Protein AF-A0A7S0FUR5-F1 (afdb_monomer_lite)

pLDDT: mean 82.06, std 17.01, range [34.72, 96.75]

Radius of gyration: 17.67 Å; chains: 1; bounding box: 58×37×37 Å

Structure (mmCIF, N/CA/C/O backbone):
data_AF-A0A7S0FUR5-F1
#
_entry.id   AF-A0A7S0FUR5-F1
#
loop_
_atom_site.group_PDB
_atom_site.id
_atom_site.type_symbol
_atom_site.label_atom_id
_atom_site.label_alt_id
_atom_site.label_comp_id
_atom_site.label_asym_id
_atom_site.label_entity_id
_atom_site.label_seq_id
_atom_site.pdbx_PDB_ins_code
_atom_site.Cartn_x
_atom_site.Cartn_y
_atom_site.Cartn_z
_atom_site.occupancy
_atom_site.B_iso_or_equiv
_atom_site.auth_seq_id
_atom_site.auth_comp_id
_atom_site.auth_asym_id
_atom_site.auth_atom_id
_atom_site.pdbx_PDB_model_num
ATOM 1 N N . GLY A 1 1 ? -6.779 6.225 8.186 1.00 68.94 1 GLY A N 1
ATOM 2 C CA . GLY A 1 1 ? -5.962 7.159 7.395 1.00 68.94 1 GLY A CA 1
ATOM 3 C C . GLY A 1 1 ? -5.209 6.415 6.316 1.00 68.94 1 GLY A C 1
ATOM 4 O O . GLY A 1 1 ? -3.989 6.519 6.265 1.00 68.94 1 GLY A O 1
ATOM 5 N N . THR A 1 2 ? -5.923 5.666 5.474 1.00 86.00 2 THR A N 1
ATOM 6 C CA . THR A 1 2 ? -5.307 4.903 4.384 1.00 86.00 2 THR A CA 1
ATOM 7 C C . THR A 1 2 ? -4.823 5.856 3.308 1.00 86.00 2 THR A C 1
ATOM 9 O O . THR A 1 2 ? -5.542 6.772 2.912 1.00 86.00 2 THR A O 1
ATOM 12 N N . GLN A 1 3 ? -3.601 5.656 2.824 1.00 89.81 3 GLN A N 1
ATOM 13 C CA . GLN A 1 3 ? -2.990 6.563 1.856 1.00 89.81 3 GLN A CA 1
ATOM 14 C C . GLN A 1 3 ? -3.396 6.215 0.411 1.00 89.81 3 GLN A C 1
ATOM 16 O O . GLN A 1 3 ? -2.542 5.964 -0.436 1.00 89.81 3 GLN A O 1
ATOM 21 N N . MET A 1 4 ? -4.701 6.177 0.116 1.00 91.62 4 MET A N 1
ATOM 22 C CA . MET A 1 4 ? -5.239 5.645 -1.150 1.00 91.62 4 MET A CA 1
ATOM 23 C C . MET A 1 4 ? -4.602 6.269 -2.397 1.00 91.62 4 MET A C 1
ATOM 25 O O . MET A 1 4 ? -4.225 5.545 -3.312 1.00 91.62 4 MET A O 1
ATOM 29 N N . GLY A 1 5 ? -4.400 7.592 -2.414 1.00 92.06 5 GLY A N 1
ATOM 30 C CA . GLY A 1 5 ? -3.750 8.271 -3.541 1.00 92.06 5 GLY A CA 1
ATOM 31 C C . GLY A 1 5 ? -2.324 7.775 -3.804 1.00 92.06 5 GLY A C 1
ATOM 32 O O . GLY A 1 5 ? -1.949 7.550 -4.952 1.00 92.06 5 GLY A O 1
ATOM 33 N N . ASN A 1 6 ? -1.547 7.521 -2.748 1.00 92.88 6 ASN A N 1
ATOM 34 C CA . ASN A 1 6 ? -0.211 6.946 -2.890 1.00 92.88 6 ASN A CA 1
ATOM 35 C C . ASN A 1 6 ? -0.276 5.492 -3.352 1.00 92.88 6 ASN A C 1
ATOM 37 O O . ASN A 1 6 ? 0.503 5.094 -4.204 1.00 92.88 6 ASN A O 1
ATOM 41 N N . ILE A 1 7 ? -1.231 4.708 -2.853 1.00 95.75 7 ILE A N 1
ATOM 42 C CA . ILE A 1 7 ? -1.419 3.320 -3.289 1.00 95.75 7 ILE A CA 1
ATOM 43 C C . ILE A 1 7 ? -1.756 3.266 -4.790 1.00 95.75 7 ILE A C 1
ATOM 45 O O . ILE A 1 7 ? -1.156 2.490 -5.528 1.00 95.75 7 ILE A O 1
ATOM 49 N N . VAL A 1 8 ? -2.636 4.141 -5.280 1.00 95.88 8 VAL A N 1
ATOM 50 C CA . VAL A 1 8 ? -2.923 4.261 -6.721 1.00 95.88 8 VAL A CA 1
ATOM 51 C C . VAL A 1 8 ? -1.669 4.663 -7.506 1.00 95.88 8 VAL A C 1
ATOM 53 O O . VAL A 1 8 ? -1.381 4.079 -8.551 1.00 95.88 8 VAL A O 1
ATOM 56 N N . TRP A 1 9 ? -0.875 5.604 -6.991 1.00 95.62 9 TRP A N 1
ATOM 57 C CA . TRP A 1 9 ? 0.399 5.982 -7.607 1.00 95.62 9 TRP A CA 1
ATOM 58 C C . TRP A 1 9 ? 1.390 4.811 -7.680 1.00 95.62 9 TRP A C 1
ATOM 60 O O . TRP A 1 9 ? 1.974 4.583 -8.738 1.00 95.62 9 TRP A O 1
ATOM 70 N N . LEU A 1 10 ? 1.519 4.009 -6.619 1.00 95.69 10 LEU A N 1
ATOM 71 C CA . LEU A 1 10 ? 2.349 2.800 -6.619 1.00 95.69 10 LEU A CA 1
ATOM 72 C C . LEU A 1 10 ? 1.876 1.779 -7.663 1.00 95.69 10 LEU A C 1
ATOM 74 O O . LEU A 1 10 ? 2.704 1.215 -8.374 1.00 95.69 10 LEU A O 1
ATOM 78 N N . SER A 1 11 ? 0.560 1.581 -7.818 1.00 96.75 11 SER A N 1
ATOM 79 C CA . SER A 1 11 ? 0.006 0.733 -8.889 1.00 96.75 11 SER A CA 1
ATOM 80 C C . SER A 1 11 ? 0.475 1.205 -10.268 1.00 96.75 11 SER A C 1
ATOM 82 O O . SER A 1 11 ? 0.889 0.390 -11.093 1.00 96.75 11 SER A O 1
ATOM 84 N N . ASN A 1 12 ? 0.439 2.516 -10.515 1.00 95.50 12 ASN A N 1
ATOM 85 C CA . ASN A 1 12 ? 0.872 3.092 -11.787 1.00 95.50 12 ASN A CA 1
ATOM 86 C C . ASN A 1 12 ? 2.383 2.944 -11.999 1.00 95.50 12 ASN A C 1
ATOM 88 O O . ASN A 1 12 ? 2.804 2.620 -13.103 1.00 95.50 12 ASN A O 1
ATOM 92 N N . LEU A 1 13 ? 3.199 3.117 -10.955 1.00 93.56 13 LEU A N 1
ATOM 93 C CA . LEU A 1 13 ? 4.646 2.908 -11.051 1.00 93.56 13 LEU A CA 1
ATOM 94 C C . LEU A 1 13 ? 5.009 1.475 -11.448 1.00 93.56 13 LEU A C 1
ATOM 96 O O . LEU A 1 13 ? 5.878 1.266 -12.292 1.00 93.56 13 LEU A O 1
ATOM 100 N N .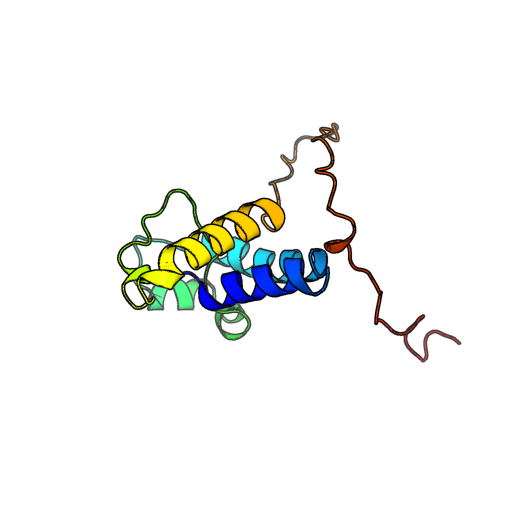 ILE A 1 14 ? 4.326 0.492 -10.862 1.00 93.50 14 ILE A N 1
ATOM 101 C CA . ILE A 1 14 ? 4.542 -0.920 -11.186 1.00 93.50 14 ILE A CA 1
ATOM 102 C C . ILE A 1 14 ? 4.154 -1.187 -12.640 1.00 93.50 14 ILE A C 1
ATOM 104 O O . ILE A 1 14 ? 4.957 -1.712 -13.404 1.00 93.50 14 ILE A O 1
ATOM 108 N N . LYS A 1 15 ? 2.929 -0.806 -13.022 1.00 91.25 15 LYS A N 1
ATOM 109 C CA . LYS A 1 15 ? 2.357 -1.149 -14.329 1.00 91.25 15 LYS A CA 1
ATOM 110 C C . LYS A 1 15 ? 3.012 -0.404 -15.491 1.00 91.25 15 LYS A C 1
ATOM 112 O O . LYS A 1 15 ? 3.117 -0.978 -16.567 1.00 91.25 15 LYS A O 1
ATOM 117 N N . SER A 1 16 ? 3.420 0.848 -15.289 1.00 90.88 16 SER A N 1
ATOM 118 C CA . SER A 1 16 ? 3.940 1.695 -16.369 1.00 90.88 16 SER A CA 1
ATOM 119 C C . SER A 1 16 ? 5.463 1.706 -16.469 1.00 90.88 16 SER A C 1
ATOM 121 O O . SER A 1 16 ? 5.981 1.979 -17.548 1.00 90.88 16 SER A O 1
ATOM 123 N N . PHE A 1 17 ? 6.185 1.460 -15.369 1.00 88.88 17 PHE A N 1
ATOM 124 C CA . PHE A 1 17 ? 7.641 1.663 -15.312 1.00 88.88 17 PHE A CA 1
ATOM 125 C C . PHE A 1 17 ? 8.428 0.478 -14.747 1.00 88.88 17 PHE A C 1
ATOM 127 O O . PHE A 1 17 ? 9.642 0.582 -14.587 1.00 88.88 17 PHE A O 1
ATOM 134 N N . GLY A 1 18 ? 7.771 -0.627 -14.403 1.00 89.06 18 GLY A N 1
ATOM 135 C CA . GLY A 1 18 ? 8.469 -1.796 -13.879 1.00 89.06 18 GLY A CA 1
ATOM 136 C C . GLY A 1 18 ? 9.103 -1.599 -12.506 1.00 89.06 18 GLY A C 1
ATOM 137 O O . GLY A 1 18 ? 10.139 -2.173 -12.200 1.00 89.06 18 GLY A O 1
ATOM 138 N N . MET A 1 19 ? 8.513 -0.751 -11.662 1.00 90.25 19 MET A N 1
ATOM 139 C CA . MET A 1 19 ? 9.120 -0.341 -10.390 1.00 90.25 19 MET A CA 1
ATOM 140 C C . MET A 1 19 ? 8.584 -1.126 -9.182 1.00 90.25 19 MET A C 1
ATOM 142 O O . MET A 1 19 ? 8.256 -0.533 -8.149 1.00 90.25 19 MET A O 1
ATOM 146 N N . LEU A 1 20 ? 8.464 -2.455 -9.288 1.00 91.06 20 LEU A N 1
ATOM 147 C CA . LEU A 1 20 ? 7.894 -3.273 -8.209 1.00 91.06 20 LEU A CA 1
ATOM 148 C C . LEU A 1 20 ? 8.701 -3.219 -6.908 1.00 91.06 20 LEU A C 1
ATOM 150 O O . LEU A 1 20 ? 8.108 -3.094 -5.837 1.00 91.06 20 LEU A O 1
ATOM 154 N N . ASP A 1 21 ? 10.029 -3.262 -6.979 1.00 89.19 21 ASP A N 1
ATOM 155 C CA . ASP A 1 21 ? 10.867 -3.254 -5.773 1.00 89.19 21 ASP A CA 1
ATOM 156 C C . ASP A 1 21 ? 10.797 -1.906 -5.050 1.00 89.19 21 ASP A C 1
ATOM 158 O O . ASP A 1 21 ? 10.588 -1.849 -3.838 1.00 89.19 21 ASP A O 1
ATOM 162 N N . PHE A 1 22 ? 10.818 -0.807 -5.809 1.00 89.62 22 PHE A N 1
ATOM 163 C CA . PHE A 1 22 ? 10.568 0.523 -5.259 1.00 89.62 22 PHE A CA 1
ATOM 164 C C . PHE A 1 22 ? 9.189 0.605 -4.590 1.00 89.62 22 PHE A C 1
ATOM 166 O O . PHE A 1 22 ? 9.057 1.144 -3.489 1.00 89.62 22 PHE A O 1
ATOM 173 N N . ALA A 1 23 ? 8.149 0.067 -5.233 1.00 92.81 23 ALA A N 1
ATOM 174 C CA . ALA A 1 23 ? 6.803 0.088 -4.676 1.00 92.81 23 ALA A CA 1
ATOM 175 C C . ALA A 1 23 ? 6.692 -0.740 -3.386 1.00 92.81 23 ALA A C 1
ATOM 177 O O . ALA A 1 23 ? 6.054 -0.287 -2.434 1.00 92.81 23 ALA A O 1
ATOM 178 N N . ARG A 1 24 ? 7.365 -1.896 -3.312 1.00 92.31 24 ARG A N 1
ATOM 179 C CA . ARG A 1 24 ? 7.480 -2.718 -2.096 1.00 92.31 24 ARG A CA 1
ATOM 180 C C . ARG A 1 24 ? 8.109 -1.946 -0.944 1.00 92.31 24 ARG A C 1
ATOM 182 O O . ARG A 1 24 ? 7.544 -1.938 0.149 1.00 92.31 24 ARG A O 1
ATOM 189 N N . ASP A 1 25 ? 9.218 -1.255 -1.190 1.00 89.94 25 ASP A N 1
ATOM 190 C CA . ASP A 1 25 ? 9.902 -0.469 -0.160 1.00 89.94 25 ASP A CA 1
ATOM 191 C C . ASP A 1 25 ? 9.010 0.647 0.390 1.00 89.94 25 ASP A C 1
ATOM 193 O O . ASP A 1 25 ? 8.897 0.826 1.606 1.00 89.94 25 ASP A O 1
ATOM 197 N N . ARG A 1 26 ? 8.306 1.366 -0.492 1.00 90.62 26 ARG A N 1
ATOM 198 C CA . ARG A 1 26 ? 7.376 2.430 -0.083 1.00 90.62 26 ARG A CA 1
ATOM 199 C C . ARG A 1 26 ? 6.160 1.889 0.658 1.00 90.62 26 ARG A C 1
ATOM 201 O O . ARG A 1 26 ? 5.740 2.478 1.654 1.00 90.62 26 ARG A O 1
ATOM 208 N N . TYR A 1 27 ? 5.602 0.773 0.199 1.00 94.06 27 TYR A N 1
ATOM 209 C CA . TYR A 1 27 ? 4.442 0.153 0.830 1.00 94.06 27 TYR A CA 1
ATOM 210 C C . TYR A 1 27 ? 4.784 -0.456 2.198 1.00 94.06 27 TYR A C 1
ATOM 212 O O . TYR A 1 27 ? 3.953 -0.416 3.102 1.00 94.06 27 TYR A O 1
ATOM 220 N N . ALA A 1 28 ? 6.016 -0.936 2.405 1.00 92.00 28 ALA A N 1
ATOM 221 C CA . ALA A 1 28 ? 6.453 -1.504 3.681 1.00 92.00 28 ALA A CA 1
ATOM 222 C C . ALA A 1 28 ? 6.330 -0.514 4.853 1.00 92.00 28 ALA A C 1
ATOM 224 O O . ALA A 1 28 ? 5.919 -0.910 5.946 1.00 92.00 28 ALA A O 1
ATOM 225 N N . THR A 1 29 ? 6.618 0.776 4.638 1.00 89.94 29 THR A N 1
ATOM 226 C CA . THR A 1 29 ? 6.386 1.813 5.659 1.00 89.94 29 THR A CA 1
ATOM 227 C C . THR A 1 29 ? 4.905 1.925 6.019 1.00 89.94 29 THR A C 1
ATOM 229 O O . THR A 1 29 ? 4.561 2.019 7.196 1.00 89.94 29 THR A O 1
ATOM 232 N N . LEU A 1 30 ? 4.016 1.851 5.025 1.00 93.00 30 LEU A N 1
ATOM 233 C CA . LEU A 1 30 ? 2.569 1.915 5.237 1.00 93.00 30 LEU A CA 1
ATOM 234 C C . LEU A 1 30 ? 2.041 0.690 5.986 1.00 93.00 30 LEU A C 1
ATOM 236 O O . LEU A 1 30 ? 1.164 0.834 6.839 1.00 93.00 30 LEU A O 1
ATOM 240 N N . THR A 1 31 ? 2.584 -0.497 5.706 1.00 93.00 31 THR A N 1
ATOM 241 C CA . THR A 1 31 ? 2.282 -1.722 6.460 1.00 93.00 31 THR A CA 1
ATOM 242 C C . THR A 1 31 ? 2.726 -1.580 7.913 1.00 93.00 31 THR A C 1
ATOM 244 O O . THR A 1 31 ? 1.955 -1.875 8.822 1.00 93.00 31 THR A O 1
ATOM 247 N N . GLY A 1 32 ? 3.932 -1.054 8.149 1.00 90.69 32 GLY A N 1
ATOM 248 C CA . GLY A 1 32 ? 4.429 -0.785 9.499 1.00 90.69 32 GLY A CA 1
ATOM 249 C C . GLY A 1 32 ? 3.574 0.228 10.267 1.00 90.69 32 GLY A C 1
ATOM 250 O O . GLY A 1 32 ? 3.365 0.067 11.468 1.00 90.69 32 GLY A O 1
ATOM 251 N N . ASN A 1 33 ? 3.043 1.244 9.582 1.00 92.25 33 ASN A N 1
ATOM 252 C CA . ASN A 1 33 ? 2.104 2.198 10.172 1.00 92.25 33 ASN A CA 1
ATOM 253 C C . ASN A 1 33 ? 0.750 1.548 10.481 1.00 92.25 33 ASN A C 1
ATOM 255 O O . ASN A 1 33 ? 0.199 1.799 11.547 1.00 92.25 33 ASN A O 1
ATOM 259 N N . LEU A 1 34 ? 0.225 0.711 9.577 1.00 92.25 34 LEU A N 1
ATOM 260 C CA . LEU A 1 34 ? -1.038 -0.007 9.777 1.00 92.25 34 LEU A CA 1
ATOM 261 C C . LEU A 1 34 ? -0.963 -0.952 10.983 1.00 92.25 34 LEU A C 1
ATOM 263 O O . LEU A 1 34 ? -1.875 -0.950 11.798 1.00 92.25 34 LEU A O 1
ATOM 267 N N . ALA A 1 35 ? 0.140 -1.687 11.145 1.00 91.44 35 ALA A N 1
ATOM 268 C CA . ALA A 1 35 ? 0.345 -2.593 12.280 1.00 91.44 35 ALA A CA 1
ATOM 269 C C . ALA A 1 35 ? 0.351 -1.878 13.646 1.00 91.44 35 ALA A C 1
ATOM 271 O O . ALA A 1 35 ? 0.080 -2.491 14.673 1.00 91.44 35 ALA A O 1
ATOM 272 N N . LYS A 1 36 ? 0.668 -0.578 13.664 1.00 91.19 36 LYS A N 1
ATOM 273 C CA . LYS A 1 36 ? 0.649 0.272 14.865 1.00 91.19 36 LYS A CA 1
ATOM 274 C C . LYS A 1 36 ? -0.645 1.071 15.006 1.00 91.19 36 LYS A C 1
ATOM 276 O O . LYS A 1 36 ? -0.813 1.771 16.001 1.00 91.19 36 LYS A O 1
ATOM 281 N N . TRP A 1 37 ? -1.514 1.029 13.998 1.00 91.38 37 TRP A N 1
ATOM 282 C CA . TRP A 1 37 ? -2.728 1.824 13.962 1.00 91.38 37 TRP A CA 1
ATOM 283 C C . TRP A 1 37 ? -3.797 1.182 14.842 1.00 91.38 37 TRP A C 1
ATOM 285 O O . TRP A 1 37 ? -4.213 0.050 14.615 1.00 91.38 37 TRP A O 1
ATOM 295 N N . ASP A 1 38 ? -4.269 1.932 15.829 1.00 91.12 38 ASP A N 1
ATOM 296 C CA . ASP A 1 38 ? -5.294 1.505 16.770 1.00 91.12 38 ASP A CA 1
ATOM 297 C C . ASP A 1 38 ? -6.620 2.196 16.442 1.00 91.12 38 ASP A C 1
ATOM 299 O O . ASP A 1 38 ? -6.777 3.410 16.596 1.00 91.12 38 ASP A O 1
ATOM 303 N N . TYR A 1 39 ? -7.595 1.413 15.988 1.00 87.50 39 TYR A N 1
ATOM 304 C CA . TYR A 1 39 ? -8.913 1.912 15.596 1.00 87.50 39 TYR A CA 1
ATOM 305 C C . TYR A 1 39 ? -9.783 2.377 16.771 1.00 87.50 39 TYR A C 1
ATOM 307 O O . TYR A 1 39 ? -10.804 3.019 16.539 1.00 87.50 39 TYR A O 1
ATOM 315 N N . THR A 1 40 ? -9.387 2.097 18.015 1.00 91.94 40 THR A N 1
ATOM 316 C CA . THR A 1 40 ? -10.070 2.617 19.209 1.00 91.94 40 THR A CA 1
ATOM 317 C C . THR A 1 40 ? -9.620 4.031 19.580 1.00 91.94 40 THR A C 1
ATOM 319 O O . THR A 1 40 ? -10.304 4.716 20.339 1.00 91.94 40 THR A O 1
ATOM 322 N N . LYS A 1 41 ? -8.495 4.497 19.021 1.00 92.69 41 LYS A N 1
ATOM 323 C CA . LYS A 1 41 ? -7.940 5.834 19.255 1.00 92.69 41 LYS A CA 1
ATOM 324 C C . LYS A 1 41 ? -8.355 6.818 18.173 1.00 92.69 41 LYS A C 1
ATOM 326 O O . LYS A 1 41 ? -8.578 6.465 17.012 1.00 92.69 41 LYS A O 1
ATOM 331 N N . SER A 1 42 ? -8.359 8.099 18.523 1.00 92.31 42 SER A N 1
ATOM 332 C CA . SER A 1 42 ? -8.514 9.166 17.541 1.00 92.31 42 SER A CA 1
ATOM 333 C C . SER A 1 42 ? -7.352 9.183 16.540 1.00 92.31 42 SER A C 1
ATOM 335 O O . SER A 1 42 ? -6.257 8.651 16.759 1.00 92.31 42 SER A O 1
ATOM 337 N N . LYS A 1 43 ? -7.570 9.859 15.409 1.00 89.19 43 LYS A N 1
ATOM 338 C CA . LYS A 1 43 ? -6.537 10.056 14.385 1.00 89.19 43 LYS A CA 1
ATOM 339 C C . LYS A 1 43 ? -5.281 10.726 14.954 1.00 89.19 43 LYS A C 1
ATOM 341 O O . LYS A 1 43 ? -4.179 10.306 14.620 1.00 89.19 43 LYS A O 1
ATOM 346 N N . TYR A 1 44 ? -5.432 11.760 15.781 1.00 91.62 44 TYR A N 1
ATOM 347 C CA . TYR A 1 44 ? -4.295 12.519 16.311 1.00 91.62 44 TYR A CA 1
ATOM 348 C C . TYR A 1 44 ? -3.490 11.716 17.334 1.00 91.62 44 TYR A C 1
ATOM 350 O O . TYR A 1 44 ? -2.264 11.775 17.311 1.00 91.62 44 TYR A O 1
ATOM 358 N N . GLU A 1 45 ? -4.156 10.913 18.165 1.00 94.62 45 GLU A N 1
ATOM 359 C CA . GLU A 1 45 ? -3.487 9.996 19.095 1.00 94.62 45 GLU A CA 1
ATOM 360 C C . GLU A 1 45 ? -2.683 8.928 18.350 1.00 94.62 45 GLU A C 1
ATOM 362 O O . GLU A 1 45 ? -1.527 8.676 18.691 1.00 94.62 45 GLU A O 1
ATOM 367 N N . ASN A 1 46 ? -3.250 8.354 17.284 1.00 93.25 46 ASN A N 1
ATOM 368 C CA . ASN A 1 46 ? -2.524 7.421 16.423 1.00 93.25 46 ASN A CA 1
ATOM 369 C C . ASN A 1 46 ? -1.277 8.070 15.810 1.00 93.25 46 ASN A C 1
ATOM 371 O O . ASN A 1 46 ? -0.180 7.524 15.917 1.00 93.25 46 ASN A O 1
ATOM 375 N N . ILE A 1 47 ? -1.419 9.263 15.229 1.00 92.44 47 ILE A N 1
ATOM 376 C CA . ILE A 1 47 ? -0.299 10.011 14.641 1.00 92.44 47 ILE A CA 1
ATOM 377 C C . ILE A 1 47 ? 0.799 10.270 15.679 1.00 92.44 47 ILE A C 1
ATOM 379 O O . ILE A 1 47 ? 1.972 10.016 15.408 1.00 92.44 47 ILE A O 1
ATOM 383 N N . ALA A 1 48 ? 0.420 10.724 16.876 1.00 92.00 48 ALA A N 1
ATOM 384 C CA . ALA A 1 48 ? 1.358 10.964 17.965 1.00 92.00 48 ALA A CA 1
ATOM 385 C C . ALA A 1 48 ? 2.084 9.677 18.397 1.00 92.00 48 ALA A C 1
ATOM 387 O O . ALA A 1 48 ? 3.291 9.710 18.625 1.00 92.00 48 ALA A O 1
ATOM 388 N N . SER A 1 49 ? 1.382 8.538 18.451 1.00 90.44 49 SER A N 1
ATOM 389 C CA . SER A 1 49 ? 1.966 7.245 18.841 1.00 90.44 49 SER A CA 1
ATOM 390 C C . SER A 1 49 ? 2.915 6.638 17.801 1.00 90.44 49 SER A C 1
ATOM 392 O O . SER A 1 49 ? 3.901 6.003 18.171 1.00 90.44 49 SER A O 1
ATOM 394 N N . ILE A 1 50 ? 2.662 6.851 16.505 1.00 89.19 50 ILE A N 1
ATOM 395 C CA . ILE A 1 50 ? 3.574 6.422 15.431 1.00 89.19 50 ILE A CA 1
ATOM 396 C C . ILE A 1 50 ? 4.849 7.281 15.440 1.00 89.19 50 ILE A C 1
ATOM 398 O O . ILE A 1 50 ? 5.929 6.809 15.070 1.00 89.19 50 ILE A O 1
ATOM 402 N N . GLY A 1 51 ? 4.741 8.519 15.924 1.00 86.25 51 GLY A N 1
ATOM 403 C CA . GLY A 1 51 ? 5.870 9.401 16.179 1.00 86.25 51 GLY A CA 1
ATOM 404 C C . GLY A 1 51 ? 6.404 10.079 14.910 1.00 86.25 51 GLY A C 1
ATOM 405 O O . GLY A 1 51 ? 5.685 10.211 13.915 1.00 86.25 51 GLY A O 1
ATOM 406 N N . PRO A 1 52 ? 7.672 10.535 14.911 1.00 83.81 52 PRO A N 1
ATOM 407 C CA . PRO A 1 52 ? 8.212 11.405 13.860 1.00 83.81 52 PRO A CA 1
ATOM 408 C C . PRO A 1 52 ? 8.213 10.764 12.464 1.00 83.81 52 PRO A C 1
ATOM 410 O O . PRO A 1 52 ? 8.162 11.476 11.463 1.00 83.81 52 PRO A O 1
ATOM 413 N N . GLY A 1 53 ? 8.196 9.428 12.381 1.00 76.81 53 GLY A N 1
ATOM 414 C CA . GLY A 1 53 ? 8.096 8.698 11.114 1.00 76.81 53 GLY A CA 1
ATOM 415 C C . GLY A 1 53 ? 6.814 8.996 10.327 1.00 76.81 53 GLY A C 1
ATOM 416 O O . GLY A 1 53 ? 6.832 8.943 9.097 1.00 76.81 53 GLY A O 1
ATOM 417 N N . TRP A 1 54 ? 5.730 9.395 11.005 1.00 86.06 54 TRP A N 1
ATOM 418 C CA . TRP A 1 54 ? 4.488 9.792 10.337 1.00 86.06 54 TRP A CA 1
ATOM 419 C C . TRP A 1 54 ? 4.664 11.039 9.461 1.00 86.06 54 TRP A C 1
ATOM 421 O O . TRP A 1 54 ? 4.040 11.140 8.409 1.00 86.06 54 TRP A O 1
ATOM 431 N N . GLY A 1 55 ? 5.524 11.982 9.865 1.00 84.56 55 GLY A N 1
ATOM 432 C CA . GLY A 1 55 ? 5.783 13.205 9.099 1.00 84.56 55 GLY A CA 1
ATOM 433 C C . GLY A 1 55 ? 6.523 12.954 7.782 1.00 84.56 55 GLY A C 1
ATOM 434 O O . GLY A 1 55 ? 6.360 13.719 6.837 1.00 84.56 55 GLY A O 1
ATOM 435 N N . TRP A 1 56 ? 7.304 11.873 7.706 1.00 80.81 56 TRP A N 1
ATOM 436 C CA . TRP A 1 56 ? 8.059 11.501 6.508 1.00 80.81 56 TRP A CA 1
ATOM 437 C C . TRP A 1 56 ? 7.218 10.708 5.502 1.00 80.81 56 TRP A C 1
ATOM 439 O O . TRP A 1 56 ? 7.270 10.968 4.304 1.00 80.81 56 TRP A O 1
ATOM 449 N N . MET A 1 57 ? 6.425 9.749 5.986 1.00 85.12 57 MET A N 1
ATOM 450 C CA . MET A 1 57 ? 5.561 8.898 5.162 1.00 85.12 57 MET A CA 1
ATOM 451 C C . MET A 1 57 ? 4.198 8.726 5.849 1.00 85.12 57 MET A C 1
ATOM 453 O O . MET A 1 57 ? 3.975 7.728 6.544 1.00 85.12 57 MET A O 1
ATOM 457 N N . PRO A 1 58 ? 3.284 9.700 5.689 1.00 89.25 58 PRO A N 1
ATOM 458 C CA . PRO A 1 58 ? 1.991 9.668 6.353 1.00 89.25 58 PRO A CA 1
ATOM 459 C C . PRO A 1 58 ? 1.048 8.654 5.705 1.00 89.25 58 PRO A C 1
ATOM 461 O O . PRO A 1 58 ? 0.923 8.578 4.481 1.00 89.25 58 PRO A O 1
ATOM 464 N N . GLY A 1 59 ? 0.296 7.952 6.548 1.00 91.25 59 GLY A N 1
ATOM 465 C CA . GLY A 1 59 ? -0.785 7.063 6.138 1.00 91.25 59 GLY A CA 1
ATOM 466 C C . GLY A 1 59 ? -0.519 5.587 6.417 1.00 91.25 59 GLY A C 1
ATOM 467 O O . GLY A 1 59 ? 0.573 5.183 6.813 1.00 91.25 59 GLY A O 1
ATOM 468 N N . THR A 1 60 ? -1.562 4.785 6.235 1.00 93.88 60 THR A N 1
ATOM 469 C CA . THR A 1 60 ? -1.557 3.335 6.466 1.00 93.88 60 THR A CA 1
ATOM 470 C C . THR A 1 60 ? -1.747 2.566 5.161 1.00 93.88 60 THR A C 1
ATOM 472 O O . THR A 1 60 ? -2.270 3.107 4.179 1.00 93.88 60 THR A O 1
ATOM 475 N N . ALA A 1 61 ? -1.329 1.299 5.163 1.00 94.56 61 ALA A N 1
ATOM 476 C CA . ALA A 1 61 ? -1.573 0.358 4.074 1.00 94.56 61 ALA A CA 1
ATOM 477 C C . ALA A 1 61 ? -3.076 0.070 3.894 1.00 94.56 61 ALA A C 1
ATOM 479 O O . ALA A 1 61 ? -3.903 0.432 4.737 1.00 94.56 61 ALA A O 1
ATOM 480 N N . PHE A 1 62 ? -3.416 -0.572 2.774 1.00 94.75 62 PHE A N 1
ATOM 481 C CA . PHE A 1 62 ? -4.748 -1.129 2.546 1.00 94.75 62 PHE A CA 1
ATOM 482 C C . PHE A 1 62 ? -4.937 -2.392 3.393 1.00 94.75 62 PHE A C 1
ATOM 484 O O . PHE A 1 62 ? -4.046 -3.244 3.424 1.00 94.75 62 PHE A O 1
ATOM 491 N N . ASP A 1 63 ? -6.096 -2.498 4.035 1.00 92.50 63 ASP A 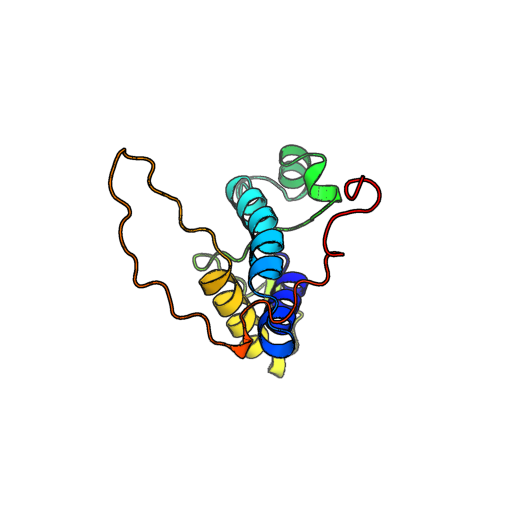N 1
ATOM 492 C CA . ASP A 1 63 ? -6.536 -3.635 4.836 1.00 92.50 63 ASP A CA 1
ATOM 493 C C . ASP A 1 63 ? -7.794 -4.245 4.194 1.00 92.50 63 ASP A C 1
ATOM 495 O O . ASP A 1 63 ? -8.851 -3.613 4.226 1.00 92.50 63 ASP A O 1
ATOM 499 N N . PRO A 1 64 ? -7.720 -5.452 3.607 1.00 91.88 64 PRO A N 1
ATOM 500 C CA . PRO A 1 64 ? -8.859 -6.062 2.928 1.00 91.88 64 PRO A CA 1
ATOM 501 C C . PRO A 1 64 ? -10.037 -6.385 3.860 1.00 91.88 64 PRO A C 1
ATOM 503 O O . PRO A 1 64 ? -11.138 -6.604 3.363 1.00 91.88 64 PRO A O 1
ATOM 506 N N . ALA A 1 65 ? -9.833 -6.427 5.181 1.00 91.19 65 ALA A N 1
ATOM 507 C CA . ALA A 1 65 ? -10.903 -6.682 6.145 1.00 91.19 65 ALA A CA 1
ATOM 508 C C . ALA A 1 65 ? -11.734 -5.429 6.473 1.00 91.19 65 ALA A C 1
ATOM 510 O O . ALA A 1 65 ? -12.766 -5.530 7.140 1.00 91.19 65 ALA A O 1
ATOM 511 N N . ARG A 1 66 ? -11.296 -4.244 6.030 1.00 89.44 66 ARG A N 1
ATOM 512 C CA . ARG A 1 66 ? -11.927 -2.968 6.363 1.00 89.44 66 ARG A CA 1
ATOM 513 C C . ARG A 1 66 ? -12.860 -2.475 5.254 1.00 89.44 66 ARG A C 1
ATOM 515 O O . ARG A 1 66 ? -12.536 -2.540 4.072 1.00 89.44 66 ARG A O 1
ATOM 522 N N . ASP A 1 67 ? -13.983 -1.880 5.661 1.00 90.62 67 ASP A N 1
ATOM 523 C CA . ASP A 1 67 ? -14.849 -1.114 4.766 1.00 90.62 67 ASP A CA 1
ATOM 524 C C . ASP A 1 67 ? -14.269 0.286 4.485 1.00 90.62 67 ASP A C 1
ATOM 526 O O . ASP A 1 67 ? -13.947 1.052 5.400 1.00 90.62 67 ASP A O 1
ATOM 530 N N . TYR A 1 68 ? -14.143 0.607 3.198 1.00 90.00 68 TYR A N 1
ATOM 531 C CA . TYR A 1 68 ? -13.648 1.883 2.677 1.00 90.00 68 TYR A CA 1
ATOM 532 C C . TYR A 1 68 ? -14.741 2.706 1.988 1.00 90.00 68 TYR A C 1
ATOM 534 O O . TYR A 1 68 ? -14.431 3.701 1.337 1.00 90.00 68 TYR A O 1
ATOM 542 N N . SER A 1 69 ? -16.012 2.316 2.107 1.00 89.69 69 SER A N 1
ATOM 543 C CA . SER A 1 69 ? -17.128 2.997 1.441 1.00 89.69 69 SER A CA 1
ATOM 544 C C . SER A 1 69 ? -17.175 4.494 1.758 1.00 89.69 69 SER A C 1
ATOM 546 O O . SER A 1 69 ? -17.402 5.294 0.856 1.00 89.69 69 SER A O 1
ATOM 548 N N . GLU A 1 70 ? -16.896 4.884 3.007 1.00 87.19 70 GLU A N 1
ATOM 549 C CA . GLU A 1 70 ? -16.802 6.291 3.424 1.00 87.19 70 GLU A CA 1
ATOM 550 C C . GLU A 1 70 ? -15.592 7.004 2.799 1.00 87.19 70 GLU A C 1
ATOM 552 O O . GLU A 1 70 ? -15.728 8.072 2.203 1.00 87.19 70 GLU A O 1
ATOM 557 N N . ASP A 1 71 ? -14.416 6.375 2.870 1.00 85.94 71 ASP A N 1
ATOM 558 C CA . ASP A 1 71 ? -13.164 6.901 2.320 1.00 85.94 71 ASP A CA 1
ATOM 559 C C . ASP A 1 71 ? -13.280 7.139 0.789 1.00 85.94 71 ASP A C 1
ATOM 561 O O . ASP A 1 71 ? -12.714 8.092 0.244 1.00 85.94 71 ASP A O 1
ATOM 565 N N . LEU A 1 72 ? -14.070 6.317 0.089 1.00 89.88 72 LEU A N 1
ATOM 566 C CA . LEU A 1 72 ? -14.278 6.374 -1.361 1.00 89.88 72 LEU A CA 1
ATOM 567 C C . LEU A 1 72 ? -15.382 7.344 -1.817 1.00 89.88 72 LEU A C 1
ATOM 569 O O . LEU A 1 72 ? -15.509 7.559 -3.021 1.00 89.88 72 LEU A O 1
ATOM 573 N N . GLN A 1 73 ? -16.145 7.981 -0.919 1.00 90.50 73 GLN A N 1
ATOM 574 C CA . GLN A 1 73 ? -17.258 8.874 -1.304 1.00 90.50 73 GLN A CA 1
ATOM 575 C C . GLN A 1 73 ? -16.823 10.057 -2.178 1.00 90.50 73 GLN A C 1
ATOM 577 O O . GLN A 1 73 ? -17.592 10.549 -3.001 1.00 90.50 73 GLN A O 1
ATOM 582 N N . SER A 1 74 ? -15.585 10.521 -1.994 1.00 88.31 74 SER A N 1
ATOM 583 C CA . SER A 1 74 ? -15.016 11.637 -2.759 1.00 88.31 74 SER A CA 1
ATOM 584 C C . SER A 1 74 ? -14.462 11.227 -4.129 1.00 88.31 74 SER A C 1
ATOM 586 O O . SER A 1 74 ? -14.118 12.088 -4.941 1.00 88.31 74 SER A O 1
ATOM 588 N N . VAL A 1 75 ? -14.368 9.924 -4.405 1.00 90.50 75 VAL A N 1
ATOM 589 C CA . VAL A 1 75 ? -13.880 9.402 -5.681 1.00 90.50 75 VAL A CA 1
ATOM 590 C C . VAL A 1 75 ? -15.019 9.460 -6.706 1.00 90.50 75 VAL A C 1
ATOM 592 O O . VAL A 1 75 ? -16.111 8.962 -6.433 1.00 90.50 75 VAL A O 1
ATOM 595 N N . PRO A 1 76 ? -14.800 10.023 -7.911 1.00 94.19 76 PRO A N 1
ATOM 596 C CA . PRO A 1 76 ? -15.802 9.992 -8.972 1.00 94.19 76 PRO A CA 1
ATOM 597 C C . PRO A 1 76 ? -16.275 8.562 -9.246 1.00 94.19 76 PRO A C 1
ATOM 599 O O . PRO A 1 76 ? -15.444 7.667 -9.382 1.00 94.19 76 PRO A O 1
ATOM 602 N N . ALA A 1 77 ? -17.588 8.349 -9.382 1.00 92.81 77 ALA A N 1
ATOM 603 C CA . ALA A 1 77 ? -18.181 7.008 -9.469 1.00 92.81 77 ALA A CA 1
ATOM 604 C C . ALA A 1 77 ? -17.527 6.103 -10.534 1.00 92.81 77 ALA A C 1
ATOM 606 O O . ALA A 1 77 ? -17.297 4.923 -10.287 1.00 92.81 77 ALA A O 1
ATOM 607 N N . HIS A 1 78 ? -17.149 6.668 -11.686 1.00 94.56 78 HIS A N 1
ATOM 608 C CA . HIS A 1 78 ? -16.481 5.938 -12.772 1.00 94.56 78 HIS A CA 1
ATOM 609 C C . HIS A 1 78 ? -15.053 5.463 -12.433 1.00 94.56 78 HIS A C 1
ATOM 611 O O . HIS A 1 78 ? -14.531 4.589 -13.113 1.00 94.56 78 HIS A O 1
ATOM 617 N N . ASN A 1 79 ? -14.427 6.014 -11.388 1.00 94.50 79 ASN A N 1
ATOM 618 C CA . ASN A 1 79 ? -13.069 5.679 -10.952 1.00 94.50 79 ASN A CA 1
ATOM 619 C C . ASN A 1 79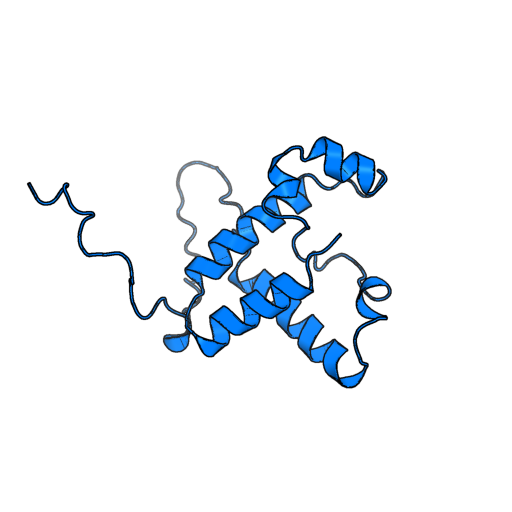 ? -13.031 4.763 -9.724 1.00 94.50 79 ASN A C 1
ATOM 621 O O . ASN A 1 79 ? -11.969 4.222 -9.421 1.00 94.50 79 ASN A O 1
ATOM 625 N N . VAL A 1 80 ? -14.148 4.578 -9.011 1.00 94.06 80 VAL A N 1
ATOM 626 C CA . VAL A 1 80 ? -14.181 3.817 -7.747 1.00 94.06 80 VAL A CA 1
ATOM 627 C C . VAL A 1 80 ? -13.626 2.406 -7.937 1.00 94.06 80 VAL A C 1
ATOM 629 O O . VAL A 1 80 ? -12.745 1.990 -7.186 1.00 94.06 80 VAL A O 1
ATOM 632 N N . GLN A 1 81 ? -14.069 1.711 -8.987 1.00 94.81 81 GLN A N 1
ATOM 633 C CA . GLN A 1 81 ? -13.592 0.365 -9.298 1.00 94.81 81 GLN A CA 1
ATOM 634 C C . GLN A 1 81 ? -12.080 0.344 -9.568 1.00 94.81 81 GLN A C 1
ATOM 636 O O . GLN A 1 81 ? -11.365 -0.469 -8.988 1.00 94.81 81 GLN A O 1
ATOM 641 N N . ALA A 1 82 ? -11.567 1.274 -10.378 1.00 95.44 82 ALA A N 1
ATOM 642 C CA . ALA A 1 82 ? -10.139 1.345 -10.692 1.00 95.44 82 ALA A CA 1
ATOM 643 C C . ALA A 1 82 ? -9.280 1.606 -9.441 1.00 95.44 82 ALA A C 1
ATOM 645 O O . ALA A 1 82 ? -8.195 1.039 -9.295 1.00 95.44 82 ALA A O 1
ATOM 646 N N . VAL A 1 83 ? -9.770 2.433 -8.511 1.00 95.44 83 VAL A N 1
ATOM 647 C CA . VAL A 1 83 ? -9.099 2.681 -7.227 1.00 95.44 83 VAL A CA 1
ATOM 648 C C . VAL A 1 83 ? -9.093 1.419 -6.367 1.00 95.44 83 VAL A C 1
ATOM 650 O O . VAL A 1 83 ? -8.047 1.062 -5.827 1.00 95.44 83 VAL A O 1
ATOM 653 N N . GLN A 1 84 ? -10.219 0.711 -6.264 1.00 94.56 84 GLN A N 1
ATOM 654 C CA . GLN A 1 84 ? -10.303 -0.552 -5.523 1.00 94.56 84 GLN A CA 1
ATOM 655 C C . GLN A 1 84 ? -9.367 -1.617 -6.102 1.00 94.56 84 GLN A C 1
ATOM 657 O O . GLN A 1 84 ? -8.588 -2.218 -5.361 1.00 94.56 84 GLN A O 1
ATOM 662 N N . GLU A 1 85 ? -9.359 -1.784 -7.423 1.00 95.69 85 GLU A N 1
ATOM 663 C CA . GLU A 1 85 ? -8.451 -2.697 -8.116 1.00 95.69 85 GLU A CA 1
ATOM 664 C C . GLU A 1 85 ? -6.984 -2.341 -7.862 1.00 95.69 85 GLU A C 1
ATOM 666 O O . GLU A 1 85 ? -6.175 -3.229 -7.589 1.00 95.69 85 GLU A O 1
ATOM 671 N N . ALA A 1 86 ? -6.628 -1.053 -7.897 1.00 96.69 86 ALA A N 1
ATOM 672 C CA . ALA A 1 86 ? -5.280 -0.593 -7.577 1.00 96.69 86 ALA A CA 1
ATOM 673 C C . ALA A 1 86 ? -4.895 -0.901 -6.121 1.00 96.69 86 ALA A C 1
ATOM 675 O O . ALA A 1 86 ? -3.781 -1.365 -5.870 1.00 96.69 86 ALA A O 1
ATOM 676 N N . MET A 1 87 ? -5.809 -0.698 -5.166 1.00 95.75 87 MET A N 1
ATOM 677 C CA . MET A 1 87 ? -5.573 -1.018 -3.756 1.00 95.75 87 MET A CA 1
ATOM 678 C C . MET A 1 87 ? -5.326 -2.510 -3.539 1.00 95.75 87 MET A C 1
ATOM 680 O O . MET A 1 87 ? -4.319 -2.887 -2.935 1.00 95.75 87 MET A O 1
ATOM 684 N N . THR A 1 88 ? -6.192 -3.365 -4.088 1.00 95.69 88 THR A N 1
ATOM 685 C CA . THR A 1 88 ? -6.031 -4.822 -4.018 1.00 95.69 88 THR A CA 1
ATOM 686 C C . THR A 1 88 ? -4.752 -5.277 -4.718 1.00 95.69 88 THR A C 1
ATOM 688 O O . THR A 1 88 ? -4.021 -6.116 -4.190 1.00 95.69 88 THR A O 1
ATOM 691 N N . PHE A 1 89 ? -4.449 -4.707 -5.885 1.00 96.00 89 PHE A N 1
ATOM 692 C CA . PHE A 1 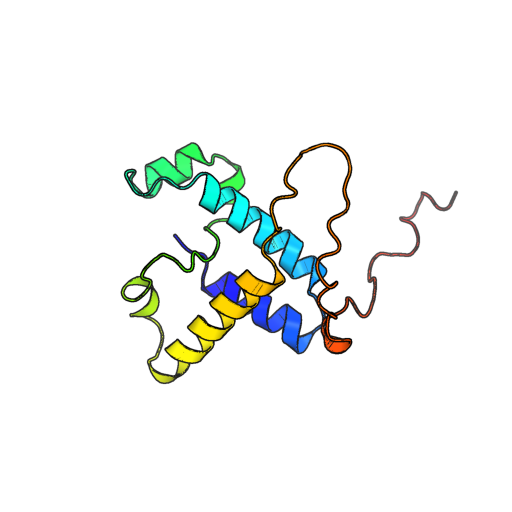89 ? -3.249 -5.013 -6.654 1.00 96.00 89 PHE A CA 1
ATOM 693 C C . PHE A 1 89 ? -1.973 -4.713 -5.864 1.00 96.00 89 PHE A C 1
ATOM 695 O O . PHE A 1 89 ? -1.140 -5.602 -5.683 1.00 96.00 89 PHE A O 1
ATOM 702 N N . VAL A 1 90 ? -1.827 -3.487 -5.358 1.00 96.12 90 VAL A N 1
ATOM 703 C CA . VAL A 1 90 ? -0.626 -3.088 -4.615 1.00 96.12 90 VAL A CA 1
ATOM 704 C C . VAL A 1 90 ? -0.497 -3.897 -3.338 1.00 96.12 90 VAL A C 1
ATOM 706 O O . VAL A 1 90 ? 0.583 -4.414 -3.074 1.00 96.12 90 VAL A O 1
ATOM 709 N N . HIS A 1 91 ? -1.581 -4.093 -2.587 1.00 95.19 91 HIS A N 1
ATOM 710 C CA . HIS A 1 91 ? -1.542 -4.927 -1.389 1.00 95.19 91 HIS A CA 1
ATOM 711 C C . HIS A 1 91 ? -1.068 -6.353 -1.713 1.00 95.19 91 HIS A C 1
ATOM 713 O O . HIS A 1 91 ? -0.146 -6.852 -1.072 1.00 95.19 91 HIS A O 1
ATOM 719 N N . LYS A 1 92 ? -1.602 -6.979 -2.771 1.00 93.44 92 LYS A N 1
ATOM 720 C CA . LYS A 1 92 ? -1.225 -8.338 -3.200 1.00 93.44 92 LYS A CA 1
ATOM 721 C C . LYS A 1 92 ? 0.262 -8.486 -3.544 1.00 93.44 92 LYS A C 1
ATOM 723 O O . LYS A 1 92 ? 0.821 -9.558 -3.298 1.00 93.44 92 LYS A O 1
ATOM 728 N N . TRP A 1 93 ? 0.868 -7.471 -4.162 1.00 92.31 93 TRP A N 1
ATOM 729 C CA . TRP A 1 93 ? 2.236 -7.538 -4.700 1.00 92.31 93 TRP A CA 1
ATOM 730 C C . TRP A 1 93 ? 3.302 -6.888 -3.812 1.00 92.31 93 TRP A C 1
ATOM 732 O O . TRP A 1 93 ? 4.477 -7.258 -3.901 1.00 92.31 93 TRP A O 1
ATOM 742 N N . CYS A 1 94 ? 2.900 -5.943 -2.962 1.00 93.12 94 CYS A N 1
ATOM 743 C CA . CYS A 1 94 ? 3.805 -5.138 -2.147 1.00 93.12 94 CYS A CA 1
ATOM 744 C C . CYS A 1 94 ? 3.783 -5.486 -0.658 1.00 93.12 94 CYS A C 1
ATOM 746 O O . CYS A 1 94 ? 4.707 -5.091 0.053 1.00 93.12 94 CYS A O 1
ATOM 748 N N . GLN A 1 95 ? 2.771 -6.204 -0.154 1.00 89.69 95 GLN A N 1
ATOM 749 C CA . GLN A 1 95 ? 2.812 -6.650 1.236 1.00 89.69 95 GLN A CA 1
ATOM 750 C C . GLN A 1 95 ? 3.983 -7.618 1.443 1.00 89.69 95 GLN A C 1
ATOM 752 O O . GLN A 1 95 ? 4.141 -8.592 0.702 1.00 89.69 95 GLN A O 1
ATOM 757 N N . LYS A 1 96 ? 4.806 -7.363 2.465 1.00 79.25 96 LYS A N 1
ATOM 758 C CA . LYS A 1 96 ? 5.753 -8.371 2.943 1.00 79.25 96 LYS A CA 1
ATOM 759 C C . LYS A 1 96 ? 4.931 -9.489 3.570 1.00 79.25 96 LYS A C 1
ATOM 761 O O . LYS A 1 96 ? 4.138 -9.221 4.468 1.00 79.25 96 LYS A O 1
ATOM 766 N N . LYS A 1 97 ? 5.113 -10.724 3.109 1.00 63.19 97 LYS A N 1
ATOM 767 C CA . LYS A 1 97 ? 4.631 -11.872 3.873 1.00 63.19 97 LYS A CA 1
ATOM 768 C C . LYS A 1 97 ? 5.484 -11.978 5.129 1.00 63.19 97 LYS A C 1
ATOM 770 O O . LYS A 1 97 ? 6.708 -11.851 5.055 1.00 63.19 97 LYS A O 1
ATOM 775 N N . GLU A 1 98 ? 4.841 -12.136 6.279 1.00 54.34 98 GLU A N 1
ATOM 776 C CA . GLU A 1 98 ? 5.550 -12.425 7.518 1.00 54.34 98 GLU A CA 1
ATOM 777 C C . GLU A 1 98 ? 6.352 -13.709 7.299 1.00 54.34 98 GLU A C 1
ATOM 779 O O . GLU A 1 98 ? 5.779 -14.779 7.091 1.00 54.34 98 GLU A O 1
ATOM 784 N N . LYS A 1 99 ? 7.687 -13.612 7.309 1.00 43.72 99 LYS A N 1
ATOM 785 C CA . LYS A 1 99 ? 8.514 -14.801 7.499 1.00 43.72 99 LYS A CA 1
ATOM 786 C C . LYS A 1 99 ? 8.146 -15.311 8.884 1.00 43.72 99 LYS A C 1
ATOM 788 O O . LYS A 1 99 ? 8.520 -14.680 9.870 1.00 43.72 99 LYS A O 1
ATOM 793 N N . LYS A 1 100 ? 7.387 -16.407 8.967 1.00 40.00 100 LYS A N 1
ATOM 794 C CA . LYS A 1 100 ? 7.255 -17.146 10.221 1.00 40.00 100 LYS A CA 1
ATOM 795 C C . LYS A 1 100 ? 8.672 -17.503 10.647 1.00 40.00 100 LYS A C 1
ATOM 797 O O . LYS A 1 100 ? 9.317 -18.339 10.026 1.00 40.00 100 LYS A O 1
ATOM 802 N N . SER A 1 101 ? 9.181 -16.811 11.656 1.00 39.31 101 SER A N 1
ATOM 803 C CA . SER A 1 101 ? 10.440 -17.143 12.300 1.00 39.31 101 SER A CA 1
ATOM 804 C C . SER A 1 101 ? 10.220 -18.414 13.112 1.00 39.31 101 SER A C 1
ATOM 806 O O . SER A 1 101 ? 9.951 -18.347 14.306 1.00 39.31 101 SER A O 1
ATOM 808 N N . ASN A 1 102 ? 10.270 -19.558 12.445 1.00 37.53 102 ASN A N 1
ATOM 809 C CA . ASN A 1 102 ? 10.703 -20.799 13.057 1.00 37.53 102 ASN A CA 1
ATOM 810 C C . ASN A 1 102 ? 11.834 -21.331 12.186 1.00 37.53 102 ASN A C 1
ATOM 812 O O . ASN A 1 102 ? 11.776 -21.287 10.960 1.00 37.53 102 ASN A O 1
ATOM 816 N N . GLU A 1 103 ? 12.909 -21.692 12.864 1.00 42.56 103 GLU A N 1
ATOM 817 C CA . GLU A 1 103 ? 14.179 -22.127 12.313 1.00 42.56 103 GLU A CA 1
ATOM 818 C C . GLU A 1 103 ? 13.986 -23.198 11.235 1.00 42.56 103 GLU A C 1
ATOM 820 O O . GLU A 1 103 ? 13.331 -24.207 11.474 1.00 42.56 103 GLU A O 1
ATOM 825 N N . GLY A 1 104 ? 14.599 -22.970 10.071 1.00 41.25 104 GLY A N 1
ATOM 826 C CA . GLY A 1 104 ? 14.831 -24.001 9.066 1.00 41.25 104 GLY A CA 1
ATOM 827 C C . GLY A 1 104 ? 13.581 -24.482 8.344 1.00 41.25 104 GLY A C 1
ATOM 828 O O . GLY A 1 104 ? 13.102 -25.565 8.625 1.00 41.25 104 GLY A O 1
ATOM 829 N N . GLU A 1 105 ? 13.110 -23.698 7.381 1.00 34.72 105 GLU A N 1
ATOM 830 C CA . GLU A 1 105 ? 12.540 -24.173 6.116 1.00 34.72 105 GLU A CA 1
ATOM 831 C C . GLU A 1 105 ? 12.218 -22.918 5.298 1.00 34.72 105 GLU A C 1
ATOM 833 O O . GLU A 1 105 ? 11.323 -22.137 5.631 1.00 34.72 105 GLU A O 1
ATOM 838 N N . GLU A 1 106 ? 13.006 -22.676 4.249 1.00 37.84 106 GLU A N 1
ATOM 839 C CA . GLU A 1 106 ? 12.570 -21.841 3.135 1.00 37.84 106 GLU A CA 1
ATOM 840 C C . GLU A 1 106 ? 11.333 -22.536 2.564 1.00 37.84 106 GLU A C 1
ATOM 842 O O . GLU A 1 106 ? 11.434 -23.456 1.761 1.00 37.84 106 GLU A O 1
ATOM 847 N N . GLN A 1 107 ? 10.151 -22.183 3.074 1.00 35.84 107 GLN A N 1
ATOM 848 C CA . GLN A 1 107 ? 8.914 -22.560 2.416 1.00 35.84 107 GLN A CA 1
ATOM 849 C C . GLN A 1 107 ? 8.920 -21.842 1.075 1.00 35.84 107 GLN A C 1
ATOM 851 O O . GLN A 1 107 ? 8.651 -20.640 1.005 1.00 35.84 107 GLN A O 1
ATOM 856 N N . ASP A 1 108 ? 9.286 -22.613 0.052 1.00 41.38 108 ASP A N 1
ATOM 857 C CA . ASP A 1 108 ? 9.029 -22.394 -1.362 1.00 41.38 108 ASP A CA 1
ATOM 858 C C . ASP A 1 108 ? 7.543 -22.075 -1.542 1.00 41.38 108 ASP A C 1
ATOM 860 O O . ASP A 1 108 ? 6.702 -22.922 -1.844 1.00 41.38 108 ASP A O 1
ATOM 864 N N . GLU A 1 109 ? 7.181 -20.821 -1.314 1.00 45.44 109 GLU A N 1
ATOM 865 C CA . GLU A 1 109 ? 6.031 -20.279 -1.995 1.00 45.44 109 GLU A CA 1
ATOM 866 C C . GLU A 1 109 ? 6.438 -20.128 -3.445 1.00 45.44 109 GLU A C 1
ATOM 868 O O . GLU A 1 109 ? 7.444 -19.470 -3.706 1.00 45.44 109 GLU A O 1
ATOM 873 N N . GLU A 1 110 ? 5.648 -20.721 -4.351 1.00 46.53 110 GLU A N 1
ATOM 874 C CA . GLU A 1 110 ? 5.707 -20.460 -5.788 1.00 46.53 110 GLU A CA 1
ATOM 875 C C . GLU A 1 110 ? 6.103 -19.005 -5.988 1.00 46.53 110 GLU A C 1
ATOM 877 O O . GLU A 1 110 ? 5.333 -18.092 -5.655 1.00 46.53 110 GLU A O 1
ATOM 882 N N . GLU A 1 111 ? 7.351 -18.807 -6.409 1.00 56.22 111 GLU A N 1
ATOM 883 C CA . GLU A 1 111 ? 7.945 -17.500 -6.582 1.00 56.22 111 GLU A CA 1
ATOM 884 C C . GLU A 1 111 ? 7.066 -16.828 -7.627 1.00 56.22 111 GLU A C 1
ATOM 886 O O . GLU A 1 111 ? 7.170 -17.146 -8.810 1.00 56.22 111 GLU A O 1
ATOM 891 N N . LYS A 1 112 ? 6.066 -16.044 -7.179 1.00 65.06 112 LYS A N 1
ATOM 892 C CA . LYS A 1 112 ? 5.016 -15.527 -8.063 1.00 65.06 112 LYS A CA 1
ATOM 893 C C . LYS A 1 112 ? 5.740 -14.889 -9.216 1.00 65.06 112 LYS A C 1
ATOM 895 O O . LYS A 1 112 ? 6.419 -13.886 -8.988 1.00 65.06 112 LYS A O 1
ATOM 900 N N . GLU A 1 113 ? 5.613 -15.485 -10.397 1.00 79.81 113 GLU A N 1
ATOM 901 C CA . GLU A 1 113 ? 6.454 -15.090 -11.507 1.00 79.81 113 GLU A CA 1
ATOM 902 C C . GLU A 1 113 ? 6.149 -13.625 -11.791 1.00 79.81 113 GLU A C 1
ATOM 904 O O . GLU A 1 113 ? 5.055 -13.264 -12.231 1.00 79.81 113 GLU A O 1
ATOM 909 N N . VAL A 1 114 ? 7.087 -12.757 -11.407 1.00 82.25 114 VAL A N 1
ATOM 910 C CA . VAL A 1 114 ? 6.910 -11.322 -11.568 1.00 82.25 114 VAL A CA 1
ATOM 911 C C . VAL A 1 114 ? 6.934 -11.088 -13.073 1.00 82.25 114 VAL A C 1
ATOM 913 O O . VAL A 1 114 ? 7.948 -11.439 -13.698 1.00 82.25 114 VAL A O 1
ATOM 916 N N . PRO A 1 115 ? 5.863 -10.519 -13.662 1.00 86.31 115 PRO A N 1
ATOM 917 C CA . PRO A 1 115 ? 5.843 -10.181 -15.076 1.00 86.31 115 PRO A CA 1
ATOM 918 C C . PRO A 1 115 ? 7.093 -9.396 -15.447 1.00 86.31 115 PRO A C 1
ATOM 920 O O . PRO A 1 115 ? 7.522 -8.532 -14.682 1.00 86.31 115 PRO A O 1
ATOM 923 N N . ILE A 1 116 ? 7.689 -9.703 -16.598 1.00 82.88 116 ILE A N 1
ATOM 924 C CA . ILE A 1 116 ? 8.956 -9.092 -17.016 1.00 82.88 116 ILE A CA 1
ATOM 925 C C . ILE A 1 116 ? 8.883 -7.558 -17.010 1.00 82.88 116 ILE A C 1
ATOM 927 O O . ILE A 1 116 ? 9.802 -6.914 -16.514 1.00 82.88 116 ILE A O 1
ATOM 931 N N . ASP A 1 117 ? 7.739 -6.998 -17.412 1.00 82.81 117 ASP A N 1
ATOM 932 C CA . ASP A 1 117 ? 7.476 -5.555 -17.444 1.00 82.81 117 ASP A CA 1
ATOM 933 C C . ASP A 1 117 ? 7.368 -4.914 -16.051 1.00 82.81 117 ASP A C 1
ATOM 935 O O . ASP A 1 117 ? 7.340 -3.692 -15.936 1.00 82.81 117 ASP A O 1
ATOM 939 N N . TRP A 1 118 ? 7.261 -5.714 -14.984 1.00 87.00 118 TRP A N 1
ATOM 940 C CA . TRP A 1 118 ? 7.185 -5.244 -13.593 1.00 87.00 118 TRP A CA 1
ATOM 941 C C . TRP A 1 118 ? 8.509 -5.352 -12.850 1.00 87.00 118 TRP A C 1
ATOM 943 O O . TRP A 1 118 ? 8.646 -4.805 -11.752 1.00 87.00 118 TRP A O 1
ATOM 953 N N . ARG A 1 119 ? 9.462 -6.088 -13.425 1.00 77.62 119 ARG A N 1
ATOM 954 C CA . ARG A 1 119 ? 10.811 -6.207 -12.884 1.00 77.62 119 ARG A CA 1
ATOM 955 C C . ARG A 1 119 ? 11.517 -4.876 -13.081 1.00 77.62 119 ARG A C 1
ATOM 957 O O . ARG A 1 119 ? 11.328 -4.215 -14.100 1.00 77.62 119 ARG A O 1
ATOM 964 N N . THR A 1 120 ? 12.363 -4.521 -12.119 1.00 69.88 120 THR A N 1
ATOM 965 C CA . THR A 1 120 ? 13.213 -3.336 -12.206 1.00 69.88 120 THR A CA 1
ATOM 966 C C . THR A 1 120 ? 14.075 -3.437 -13.468 1.00 69.88 120 THR A C 1
ATOM 968 O O . THR A 1 120 ? 15.049 -4.185 -13.502 1.00 69.88 120 THR A O 1
ATOM 971 N N . ALA A 1 121 ? 13.677 -2.725 -14.526 1.00 62.00 121 ALA A N 1
ATOM 972 C CA . ALA A 1 121 ? 14.271 -2.876 -15.855 1.00 62.00 121 ALA A CA 1
ATOM 973 C C . ALA A 1 121 ? 15.696 -2.305 -15.932 1.00 62.00 121 ALA A C 1
ATOM 975 O O . ALA A 1 121 ? 16.522 -2.798 -16.697 1.00 62.00 121 ALA A O 1
ATOM 976 N N . TYR A 1 122 ? 15.990 -1.281 -15.122 1.00 59.06 122 TYR A N 1
ATOM 977 C CA . TYR A 1 122 ? 17.279 -0.596 -15.102 1.00 59.06 122 TYR A CA 1
ATOM 978 C C . TYR A 1 122 ? 17.643 -0.175 -13.675 1.00 59.06 122 TYR A C 1
ATOM 980 O O . TYR A 1 122 ? 16.884 0.538 -13.014 1.00 59.06 122 TYR A O 1
ATOM 988 N N . ASP A 1 123 ? 18.822 -0.584 -13.205 1.00 64.38 123 ASP A N 1
ATOM 989 C CA . ASP A 1 123 ? 19.422 -0.026 -11.994 1.00 64.38 123 ASP A CA 1
ATOM 990 C C . ASP A 1 123 ? 20.060 1.325 -12.339 1.00 64.38 123 ASP A C 1
ATOM 992 O O . ASP A 1 123 ? 21.146 1.395 -12.909 1.00 64.38 123 ASP A O 1
ATOM 996 N N . MET A 1 124 ? 19.350 2.411 -12.027 1.00 62.94 124 MET A N 1
ATOM 997 C CA . MET A 1 124 ? 19.814 3.782 -12.273 1.00 62.94 124 MET A CA 1
ATOM 998 C C . MET A 1 124 ? 20.841 4.257 -11.234 1.00 62.94 124 MET A C 1
ATOM 1000 O O . MET A 1 124 ? 21.261 5.418 -11.275 1.00 62.94 124 MET A O 1
ATOM 1004 N N . ARG A 1 125 ? 21.240 3.406 -10.275 1.00 65.88 125 ARG A N 1
ATOM 1005 C CA . ARG A 1 125 ? 22.341 3.741 -9.373 1.00 65.88 125 ARG A CA 1
ATOM 1006 C C . ARG A 1 125 ? 23.629 3.828 -10.196 1.00 65.88 125 ARG A C 1
ATOM 1008 O O . ARG A 1 125 ? 23.877 2.970 -11.043 1.00 65.88 125 ARG A O 1
ATOM 1015 N N . PRO A 1 126 ? 24.476 4.843 -9.969 1.00 64.56 126 PRO A N 1
ATOM 1016 C CA . PRO A 1 126 ? 25.787 4.869 -10.599 1.00 64.56 126 PRO A CA 1
ATOM 1017 C C . PRO A 1 126 ? 26.542 3.586 -10.224 1.00 64.56 126 PRO A C 1
ATOM 1019 O O . PRO A 1 126 ? 26.607 3.241 -9.045 1.00 64.56 126 PRO A O 1
ATOM 1022 N N . TRP A 1 127 ? 27.102 2.878 -11.215 1.00 60.59 127 TRP A N 1
ATOM 1023 C CA . TRP A 1 127 ? 27.979 1.722 -10.986 1.00 60.59 127 TRP A CA 1
ATOM 1024 C C . TRP A 1 127 ? 29.106 2.136 -10.038 1.00 60.59 127 TRP A C 1
ATOM 1026 O O . TRP A 1 127 ? 30.005 2.856 -10.460 1.00 60.59 127 TRP A O 1
AT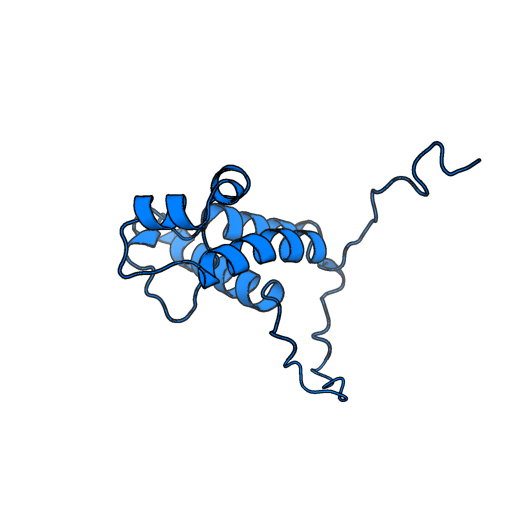OM 1036 N N . THR A 1 128 ? 29.032 1.742 -8.767 1.00 63.72 128 THR A N 1
ATOM 1037 C CA . THR A 1 128 ? 29.928 2.189 -7.687 1.00 63.72 128 THR A CA 1
ATOM 1038 C C . THR A 1 128 ? 29.874 3.708 -7.451 1.00 63.72 128 THR A C 1
ATOM 1040 O O . THR A 1 128 ? 30.187 4.513 -8.337 1.00 63.72 128 THR A O 1
ATOM 1043 N N . ALA A 1 129 ? 29.505 4.124 -6.236 1.00 60.09 129 ALA A N 1
ATOM 1044 C CA . ALA A 1 129 ? 29.555 5.531 -5.854 1.00 60.09 129 ALA A CA 1
ATOM 1045 C C . ALA A 1 129 ? 30.993 6.056 -6.017 1.00 60.09 129 ALA A C 1
ATOM 1047 O O . ALA A 1 129 ? 31.944 5.461 -5.525 1.00 60.09 129 ALA A O 1
ATOM 1048 N N . PHE A 1 130 ? 31.183 7.164 -6.728 1.00 51.97 130 PHE A N 1
ATOM 1049 C CA . PHE A 1 130 ? 32.460 7.879 -6.694 1.00 51.97 130 PHE A CA 1
ATOM 1050 C C . PHE A 1 130 ? 32.555 8.555 -5.308 1.00 51.97 130 PHE A C 1
ATOM 1052 O O . PHE A 1 130 ? 31.604 9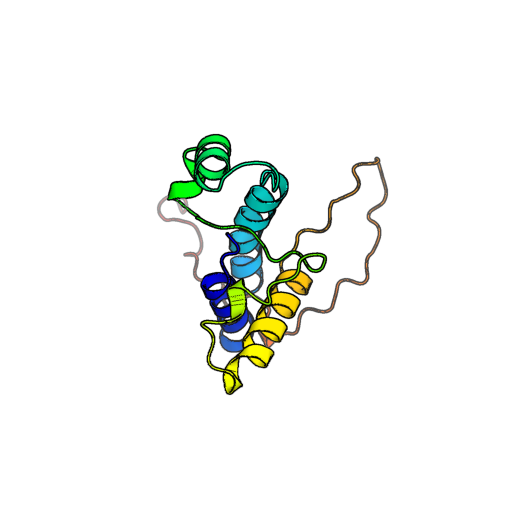.262 -4.965 1.00 51.97 130 PHE A O 1
ATOM 1059 N N . PRO A 1 131 ? 33.604 8.343 -4.483 1.00 66.38 131 PRO A N 1
ATOM 1060 C CA . PRO A 1 131 ? 34.969 7.942 -4.832 1.00 66.38 131 PRO A CA 1
ATOM 1061 C C . PRO A 1 131 ? 35.365 6.496 -4.463 1.00 66.38 131 PRO A C 1
ATOM 1063 O O . PRO A 1 131 ? 36.547 6.186 -4.523 1.00 66.38 131 PRO A O 1
ATOM 1066 N N . GLU A 1 132 ? 34.438 5.586 -4.142 1.00 69.19 132 GLU A N 1
ATOM 1067 C CA . GLU A 1 132 ? 34.734 4.171 -3.798 1.00 69.19 132 GLU A CA 1
ATOM 1068 C C . GLU A 1 132 ? 35.327 3.352 -4.969 1.00 69.19 132 GLU A C 1
ATOM 1070 O O . GLU A 1 132 ? 35.522 2.144 -4.876 1.00 69.19 132 GLU A O 1
ATOM 1075 N N . ARG A 1 133 ? 35.614 4.014 -6.097 1.00 62.62 133 ARG A N 1
ATOM 1076 C CA . ARG A 1 133 ? 36.339 3.478 -7.255 1.00 62.62 133 ARG A CA 1
ATOM 1077 C C . ARG A 1 133 ? 37.871 3.599 -7.118 1.00 62.62 133 ARG A C 1
ATOM 1079 O O . ARG A 1 133 ? 38.556 3.407 -8.121 1.00 62.62 133 ARG A O 1
ATOM 1086 N N . GLY A 1 134 ? 38.381 3.983 -5.942 1.00 55.72 134 GLY A N 1
ATOM 1087 C CA . GLY A 1 134 ? 39.808 4.155 -5.631 1.00 55.72 134 GLY A CA 1
ATOM 1088 C C . GLY A 1 134 ? 40.337 3.099 -4.676 1.00 55.72 134 GLY A C 1
ATOM 1089 O O . GLY A 1 134 ? 39.651 2.847 -3.664 1.00 55.72 134 GLY A O 1
#

Sequence (134 aa):
GTQMGNIVWLSNLIKSFGMLDFARDRYATLTGNLAKWDYTKSKYENIASIGPGWGWMPGTAFDPARDYSEDLQSVPAHNVQAVQEAMTFVHKWCQKKEKKSNEGEEQDEEEKEVPIDWRTAYDMRPWTAFPERG

Organism: NCBI:txid265543

Secondary structure (DSSP, 8-state):
-B-HHHHHHHHHHHHHH--HHHHHHHHHHHHHHHHT--TTS-HHHHHHHHTTHHHHS-SB---TTS--TTGGGGS-HHHHHHHHHHHHHHHHHHSPP-----SS-----------GGGS-----S-SS-TTTT-

Foldseek 3Di:
DAPLVVLLVLLCCQQPPLALVVLLVLQVLQQVLQVQDDPVDDPVVSCVSVPPSCVVRNHHADDPVDDCVVVCPPPDPVCSVVSVVSSVVSCVRRDDDPPPPDPDDPPPDPPPPRPPSNHNPDDPPPPDPPPVVD